Protein AF-A0A3A4NG74-F1 (afdb_monomer_lite)

pLDDT: mean 73.87, std 21.02, range [31.62, 94.94]

Structure (mmCIF, N/CA/C/O backbone):
data_AF-A0A3A4NG74-F1
#
_entry.id   AF-A0A3A4NG74-F1
#
loop_
_atom_site.group_PDB
_atom_site.id
_atom_site.type_symbol
_atom_site.label_atom_id
_atom_site.label_alt_id
_atom_site.label_comp_id
_atom_site.label_asym_id
_atom_site.label_entity_id
_atom_site.label_seq_id
_atom_site.pdbx_PDB_ins_code
_atom_site.Cartn_x
_atom_site.Cartn_y
_atom_site.Cartn_z
_atom_site.occupancy
_atom_site.B_iso_or_equiv
_atom_site.auth_seq_id
_atom_site.auth_comp_id
_atom_site.auth_asym_id
_atom_site.auth_atom_id
_atom_site.pdbx_PDB_model_num
ATOM 1 N N . MET A 1 1 ? -82.538 -3.525 -33.130 1.00 38.69 1 MET A N 1
ATOM 2 C CA . MET A 1 1 ? -82.381 -4.993 -33.305 1.00 38.69 1 MET A CA 1
ATOM 3 C C . MET A 1 1 ? -81.044 -5.376 -32.675 1.00 38.69 1 MET A C 1
ATOM 5 O O . MET A 1 1 ? -80.076 -4.757 -33.062 1.00 38.69 1 MET A O 1
ATOM 9 N N . LYS A 1 2 ? -80.857 -6.268 -31.701 1.00 40.03 2 LYS A N 1
ATOM 10 C CA . LYS A 1 2 ? -81.702 -7.142 -30.880 1.00 40.03 2 LYS A CA 1
ATOM 11 C C . LYS A 1 2 ? -81.048 -7.204 -29.474 1.00 40.03 2 LYS A C 1
ATOM 13 O O . LYS A 1 2 ? -79.832 -7.261 -29.376 1.00 40.03 2 LYS A O 1
ATOM 18 N N . ARG A 1 3 ? -81.902 -7.124 -28.451 1.00 36.75 3 ARG A N 1
ATOM 19 C CA . ARG A 1 3 ? -81.920 -7.759 -27.110 1.00 36.75 3 ARG A CA 1
ATOM 20 C C . ARG A 1 3 ? -80.662 -8.510 -26.590 1.00 36.75 3 ARG A C 1
ATOM 22 O O . ARG A 1 3 ? -80.150 -9.396 -27.259 1.00 36.75 3 ARG A O 1
ATOM 29 N N . THR A 1 4 ? -80.303 -8.206 -25.333 1.00 48.47 4 THR A N 1
ATOM 30 C CA . THR A 1 4 ? -79.582 -9.012 -24.301 1.00 48.47 4 THR A CA 1
ATOM 31 C C . THR A 1 4 ? -80.222 -10.422 -24.111 1.00 48.47 4 THR A C 1
ATOM 33 O O . THR A 1 4 ? -81.336 -10.577 -24.626 1.00 48.47 4 THR A O 1
ATOM 36 N N . PRO A 1 5 ? -79.644 -11.456 -23.415 1.00 49.06 5 PRO A N 1
ATOM 37 C CA . PRO A 1 5 ? -79.160 -11.406 -22.014 1.00 49.06 5 PRO A CA 1
ATOM 38 C C . PRO A 1 5 ? -78.056 -12.404 -21.556 1.00 49.06 5 PRO A C 1
ATOM 40 O O . PRO A 1 5 ? -77.499 -13.186 -22.318 1.00 49.06 5 PRO A O 1
ATOM 43 N N . ALA A 1 6 ? -77.758 -12.297 -20.256 1.00 47.25 6 ALA A N 1
ATOM 44 C CA . ALA A 1 6 ? -76.871 -13.094 -19.410 1.00 47.25 6 ALA A CA 1
ATOM 45 C C . ALA A 1 6 ? -77.156 -14.609 -19.382 1.00 47.25 6 ALA A C 1
ATOM 47 O O . ALA A 1 6 ? -78.300 -15.024 -19.552 1.00 47.25 6 ALA A O 1
ATOM 48 N N . PHE A 1 7 ? -76.145 -15.410 -19.010 1.00 38.16 7 PHE A N 1
ATOM 49 C CA . PHE A 1 7 ? -76.358 -16.713 -18.375 1.00 38.16 7 PHE A CA 1
ATOM 50 C C . PHE A 1 7 ? -75.291 -17.010 -17.312 1.00 38.16 7 PHE A C 1
ATOM 52 O O . PHE A 1 7 ? -74.090 -16.878 -17.538 1.00 38.16 7 PHE A O 1
ATOM 59 N N . MET A 1 8 ? -75.787 -17.361 -16.129 1.00 37.47 8 MET A N 1
ATOM 60 C CA . MET A 1 8 ? -75.061 -17.724 -14.918 1.00 37.47 8 MET A CA 1
ATOM 61 C C . MET A 1 8 ? -74.568 -19.181 -14.947 1.00 37.47 8 MET A C 1
ATOM 63 O O . MET A 1 8 ? -75.086 -20.009 -15.692 1.00 37.47 8 MET A O 1
ATOM 67 N N . SER A 1 9 ? -73.736 -19.486 -13.943 1.00 36.78 9 SER A N 1
ATOM 68 C CA . SER A 1 9 ? -73.674 -20.735 -13.158 1.00 36.78 9 SER A CA 1
ATOM 69 C C . SER A 1 9 ? -72.688 -21.826 -13.586 1.00 36.78 9 SER A C 1
ATOM 71 O O . SER A 1 9 ? -72.624 -22.236 -14.738 1.00 36.78 9 SER A O 1
ATOM 73 N N . GLY A 1 10 ? -71.942 -22.324 -12.591 1.00 38.50 10 GLY A N 1
ATOM 74 C CA . GLY A 1 10 ? -71.116 -23.519 -12.726 1.00 38.50 10 GLY A CA 1
ATOM 75 C C . GLY A 1 10 ? -70.015 -23.666 -11.675 1.00 38.50 10 GLY A C 1
ATOM 76 O O . GLY A 1 10 ? -68.848 -23.754 -12.034 1.00 38.50 10 GLY A O 1
ATOM 77 N N . LEU A 1 11 ? -70.367 -23.701 -10.383 1.00 40.78 11 LEU A N 1
ATOM 78 C CA . LEU A 1 11 ? -69.509 -24.310 -9.358 1.00 40.78 11 LEU A CA 1
ATOM 79 C C . LEU A 1 11 ? -69.245 -25.775 -9.743 1.00 40.78 11 LEU A C 1
ATOM 81 O O . LEU A 1 11 ? -70.201 -26.520 -9.947 1.00 40.78 11 LEU A O 1
ATOM 85 N N . PHE A 1 12 ? -67.990 -26.228 -9.691 1.00 32.38 12 PHE A N 1
ATOM 86 C CA . PHE A 1 12 ? -67.730 -27.616 -9.316 1.00 32.38 12 PHE A CA 1
ATOM 87 C C . PHE A 1 12 ? -66.493 -27.746 -8.427 1.00 32.38 12 PHE A C 1
ATOM 89 O O . PHE A 1 12 ? -65.348 -27.541 -8.818 1.00 32.38 12 PHE A O 1
ATOM 96 N N . PHE A 1 13 ? -66.806 -28.081 -7.184 1.00 37.38 13 PHE A N 1
ATOM 97 C CA . PHE A 1 13 ? -65.948 -28.490 -6.090 1.00 37.38 13 PHE A CA 1
ATOM 98 C C . PHE A 1 13 ? -65.091 -29.714 -6.456 1.00 37.38 13 PHE A C 1
ATOM 100 O O . PHE A 1 13 ? -65.632 -30.721 -6.914 1.00 37.38 13 PHE A O 1
ATOM 107 N N . ARG A 1 14 ? -63.805 -29.724 -6.072 1.00 42.16 14 ARG A N 1
ATOM 108 C CA . ARG A 1 14 ? -63.187 -30.959 -5.551 1.00 42.16 14 ARG A CA 1
ATOM 109 C C . ARG A 1 14 ? -62.060 -30.698 -4.545 1.00 42.16 14 ARG A C 1
ATOM 111 O O . ARG A 1 14 ? -60.885 -30.707 -4.867 1.00 42.16 14 ARG A O 1
ATOM 118 N N . ASN A 1 15 ? -62.487 -30.465 -3.305 1.00 31.62 15 ASN A N 1
ATOM 119 C CA . ASN A 1 15 ? -62.082 -31.209 -2.106 1.00 31.62 15 ASN A CA 1
ATOM 120 C C . ASN A 1 15 ? -60.628 -31.726 -2.018 1.00 31.62 15 ASN A C 1
ATOM 122 O O . ASN A 1 15 ? -60.295 -32.745 -2.620 1.00 31.62 15 ASN A O 1
ATOM 126 N N . LYS A 1 16 ? -59.854 -31.174 -1.076 1.00 37.50 16 LYS A N 1
ATOM 127 C CA . LYS A 1 16 ? -59.677 -31.802 0.250 1.00 37.50 16 LYS A CA 1
ATOM 128 C C . LYS A 1 16 ? -58.922 -30.863 1.193 1.00 37.50 16 LYS A C 1
ATOM 130 O O . LYS A 1 16 ? -57.703 -30.749 1.159 1.00 37.50 16 LYS A O 1
ATOM 135 N N . SER A 1 17 ? -59.671 -30.243 2.093 1.00 41.84 17 SER A N 1
ATOM 136 C CA . SER A 1 17 ? -59.189 -29.905 3.426 1.00 41.84 17 SER A CA 1
ATOM 137 C C . SER A 1 17 ? -58.689 -31.197 4.069 1.00 41.84 17 SER A C 1
ATOM 139 O O . SER A 1 17 ? -59.473 -32.134 4.184 1.00 41.84 17 SER A O 1
ATOM 141 N N . PHE A 1 18 ? -57.428 -31.278 4.486 1.00 35.59 18 PHE A N 1
ATOM 142 C CA . PHE A 1 18 ? -57.016 -32.282 5.465 1.00 35.59 18 PHE A CA 1
ATOM 143 C C . PHE A 1 18 ? -55.806 -31.775 6.257 1.00 35.59 18 PHE A C 1
ATOM 145 O O . PHE A 1 18 ? -54.673 -31.822 5.802 1.00 35.59 18 PHE A O 1
ATOM 152 N N . LEU A 1 19 ? -56.132 -31.254 7.441 1.00 44.69 19 LEU A N 1
ATOM 153 C CA . LEU A 1 19 ? -55.399 -31.413 8.696 1.00 44.69 19 LEU A CA 1
ATOM 154 C C . LEU A 1 19 ? -53.889 -31.106 8.689 1.00 44.69 19 LEU A C 1
ATOM 156 O O . LEU A 1 19 ? -53.083 -31.956 8.343 1.00 44.69 19 LEU A O 1
ATOM 160 N N . LEU A 1 20 ? -53.507 -29.987 9.311 1.00 41.34 20 LEU A N 1
ATOM 161 C CA . LEU A 1 20 ? -52.907 -30.072 10.649 1.00 41.34 20 LEU A CA 1
ATOM 162 C C . LEU A 1 20 ? -52.936 -28.707 11.344 1.00 41.34 20 LEU A C 1
ATOM 164 O O . LEU A 1 20 ? -52.146 -27.804 11.084 1.00 41.34 20 LEU A O 1
ATOM 168 N N . ARG A 1 21 ? -53.882 -28.581 12.271 1.00 44.25 21 ARG A N 1
ATOM 169 C CA . ARG A 1 21 ? -53.838 -27.619 13.362 1.00 44.25 21 ARG A CA 1
ATOM 170 C C . ARG A 1 21 ? -53.176 -28.361 14.519 1.00 44.25 21 ARG A C 1
ATOM 172 O O . ARG A 1 21 ? -53.843 -29.133 15.197 1.00 44.25 21 ARG A O 1
ATOM 179 N N . SER A 1 22 ? -51.877 -28.175 14.722 1.00 40.72 22 SER A N 1
ATOM 180 C CA . SER A 1 22 ? -51.202 -28.681 15.920 1.00 40.72 22 SER A CA 1
ATOM 181 C C . SER A 1 22 ? -50.034 -27.784 16.316 1.00 40.72 22 SER A C 1
ATOM 183 O O . SER A 1 22 ? -49.024 -27.734 15.626 1.00 40.72 22 SER A O 1
ATOM 185 N N . ALA A 1 23 ? -50.236 -27.115 17.455 1.00 42.28 23 ALA A N 1
ATOM 186 C CA . ALA A 1 23 ? -49.246 -26.677 18.436 1.00 42.28 23 ALA A CA 1
ATOM 187 C C . ALA A 1 23 ? -48.059 -25.826 17.944 1.00 42.28 23 ALA A C 1
ATOM 189 O O . ALA A 1 23 ? -47.075 -26.335 17.423 1.00 42.28 23 ALA A O 1
ATOM 190 N N . LEU A 1 24 ? -48.101 -24.526 18.256 1.00 43.31 24 LEU A N 1
ATOM 191 C CA . LEU A 1 24 ? -46.895 -23.701 18.329 1.00 43.31 24 LEU A CA 1
ATOM 192 C C . LEU A 1 24 ? -46.091 -24.105 19.578 1.00 43.31 24 LEU A C 1
ATOM 194 O O . LEU A 1 24 ? -46.602 -23.936 20.692 1.00 43.31 24 LEU A O 1
ATOM 198 N N . PRO A 1 25 ? -44.851 -24.604 19.439 1.00 41.84 25 PRO A N 1
ATOM 199 C CA . PRO A 1 25 ? -43.957 -24.735 20.575 1.00 41.84 25 PRO A CA 1
ATOM 200 C C . PRO A 1 25 ? -43.559 -23.333 21.052 1.00 41.84 25 PRO A C 1
ATOM 202 O O . PRO A 1 25 ? -42.979 -22.533 20.317 1.00 41.84 25 PRO A O 1
ATOM 205 N N . LYS A 1 26 ? -43.882 -23.024 22.311 1.00 49.62 26 LYS A N 1
ATOM 206 C CA . LYS A 1 26 ? -43.245 -21.924 23.035 1.00 49.62 26 LYS A CA 1
ATOM 207 C C . LYS A 1 26 ? -41.781 -22.303 23.244 1.00 49.62 26 LYS A C 1
ATOM 209 O O . LYS A 1 26 ? -41.499 -23.223 24.003 1.00 49.62 26 LYS A O 1
ATOM 214 N N . GLY A 1 27 ? -40.871 -21.590 22.589 1.00 42.66 27 GLY A N 1
ATOM 215 C CA . GLY A 1 27 ? -39.439 -21.705 22.847 1.00 42.66 27 GLY A CA 1
ATOM 216 C C . GLY A 1 27 ? -38.593 -21.678 21.583 1.00 42.66 27 GLY A C 1
ATOM 217 O O . GLY A 1 27 ? -38.543 -22.651 20.847 1.00 42.66 27 GLY A O 1
ATOM 218 N N . ASN A 1 28 ? -37.903 -20.551 21.409 1.00 51.88 28 ASN A N 1
ATOM 219 C CA . ASN A 1 28 ? -36.611 -20.374 20.751 1.00 51.88 28 ASN A CA 1
ATOM 220 C C . ASN A 1 28 ? -36.366 -21.096 19.421 1.00 51.88 28 ASN A C 1
ATOM 222 O O . ASN A 1 28 ? -36.026 -22.278 19.402 1.00 51.88 28 ASN A O 1
ATOM 226 N N . ARG A 1 29 ? -36.336 -20.289 18.351 1.00 36.69 29 ARG A N 1
ATOM 227 C CA . ARG A 1 29 ? -35.246 -20.130 17.361 1.00 36.69 29 ARG A CA 1
ATOM 228 C C . ARG A 1 29 ? -35.901 -19.671 16.062 1.00 36.69 29 ARG A C 1
ATOM 230 O O . ARG A 1 29 ? -36.687 -20.405 15.477 1.00 36.69 29 ARG A O 1
ATOM 237 N N . CYS A 1 30 ? -35.636 -18.438 15.651 1.00 45.81 30 CYS A N 1
ATOM 238 C CA . CYS A 1 30 ? -36.141 -17.915 14.388 1.00 45.81 30 CYS A CA 1
ATOM 239 C C . CYS A 1 30 ? -35.615 -18.808 13.253 1.00 45.81 30 CYS A C 1
ATOM 241 O O . CYS A 1 30 ? -34.404 -18.895 13.054 1.00 45.81 30 CYS A O 1
ATOM 243 N N . VAL A 1 31 ? -36.514 -19.502 12.554 1.00 47.25 31 VAL A N 1
ATOM 244 C CA . VAL A 1 31 ? -36.220 -20.214 11.306 1.00 47.25 31 VAL A CA 1
ATOM 245 C C . VAL A 1 31 ? -36.916 -19.443 10.194 1.00 47.25 31 VAL A C 1
ATOM 247 O O . VAL A 1 31 ? -38.099 -19.124 10.304 1.00 47.25 31 VAL A O 1
ATOM 250 N N . TRP A 1 32 ? -36.151 -19.093 9.166 1.00 49.03 32 TRP A N 1
ATOM 251 C CA . TRP A 1 32 ? -36.582 -18.248 8.058 1.00 49.03 32 TRP A CA 1
ATOM 252 C C . TRP A 1 32 ? -37.451 -19.033 7.062 1.00 49.03 32 TRP A C 1
ATOM 254 O O . TRP A 1 32 ? -37.091 -20.165 6.735 1.00 49.03 32 T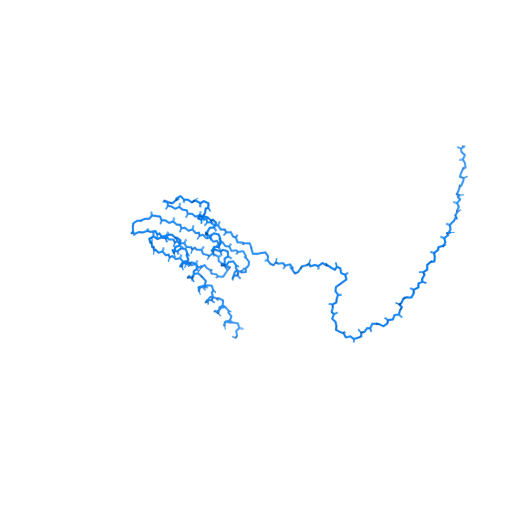RP A O 1
ATOM 264 N N . PRO A 1 33 ? -38.557 -18.457 6.556 1.00 48.03 33 PRO A N 1
ATOM 265 C CA . PRO A 1 33 ? -39.436 -19.132 5.600 1.00 48.03 33 PRO A CA 1
ATOM 266 C C . PRO A 1 33 ? -38.909 -19.170 4.152 1.00 48.03 33 PRO A C 1
ATOM 268 O O . PRO A 1 33 ? -39.395 -19.988 3.377 1.00 48.03 33 PRO A O 1
ATOM 271 N N . ASP A 1 34 ? -37.895 -18.374 3.788 1.00 48.72 34 ASP A N 1
ATOM 272 C CA . ASP A 1 34 ? -37.649 -18.069 2.364 1.00 48.72 34 ASP A CA 1
ATOM 273 C C . ASP A 1 34 ? -36.303 -18.547 1.787 1.00 48.72 34 ASP A C 1
ATOM 275 O O . ASP A 1 34 ? -35.995 -18.254 0.637 1.00 48.72 34 ASP A O 1
ATOM 279 N N . GLY A 1 35 ? -35.479 -19.290 2.535 1.00 51.81 35 GLY A N 1
ATOM 280 C CA . GLY A 1 35 ? -34.280 -19.947 1.976 1.00 51.81 35 GLY A CA 1
ATOM 281 C C . GLY A 1 35 ? -33.249 -19.032 1.281 1.00 51.81 35 GLY A C 1
ATOM 282 O O . GLY A 1 35 ? -32.412 -19.529 0.531 1.00 51.81 35 GLY A O 1
ATOM 283 N N . GLY A 1 36 ? -33.289 -17.717 1.513 1.00 51.97 36 GLY A N 1
ATOM 284 C CA . GLY A 1 36 ? -32.343 -16.748 0.963 1.00 51.97 36 GLY A CA 1
ATOM 285 C C . GLY A 1 36 ? -31.236 -16.399 1.957 1.00 51.97 36 GLY A C 1
ATOM 286 O O . GLY A 1 36 ? -31.509 -15.907 3.049 1.00 51.97 36 GLY A O 1
ATOM 287 N N . ASN A 1 37 ? -29.977 -16.605 1.567 1.00 53.81 37 ASN A N 1
ATOM 288 C CA . ASN A 1 37 ? -28.861 -15.844 2.137 1.00 53.81 37 ASN A CA 1
ATOM 289 C C . ASN A 1 37 ? -28.985 -14.401 1.591 1.00 53.81 37 ASN A C 1
ATOM 291 O O . ASN A 1 37 ? -29.353 -14.225 0.438 1.00 53.81 37 ASN A O 1
ATOM 295 N N . PHE A 1 38 ? -28.688 -13.325 2.310 1.00 45.38 38 PHE A N 1
ATOM 296 C CA . PHE A 1 38 ? -27.326 -12.977 2.684 1.00 45.38 38 PHE A CA 1
ATOM 297 C C . PHE A 1 38 ? -27.371 -11.756 3.610 1.00 45.38 38 PHE A C 1
ATOM 299 O O . PHE A 1 38 ? -28.050 -10.776 3.329 1.00 45.38 38 PHE A O 1
ATOM 306 N N . CYS A 1 39 ? -26.586 -11.818 4.681 1.00 42.97 39 CYS A N 1
ATOM 307 C CA . CYS A 1 39 ? -26.052 -10.648 5.367 1.00 42.97 39 CYS A CA 1
ATOM 308 C C . CYS A 1 39 ? -25.457 -9.701 4.308 1.00 42.97 39 CYS A C 1
ATOM 310 O O . CYS A 1 39 ? -24.519 -10.101 3.614 1.00 42.97 39 CYS A O 1
ATOM 312 N N . GLU A 1 40 ? -26.037 -8.513 4.123 1.00 48.50 40 GLU A N 1
ATOM 313 C CA . GLU A 1 40 ? -25.518 -7.498 3.202 1.00 48.50 40 GLU A CA 1
ATOM 314 C C . GLU A 1 40 ? -24.064 -7.205 3.592 1.00 48.50 40 GLU A C 1
ATOM 316 O O . GLU A 1 40 ? -23.775 -6.680 4.666 1.00 48.50 40 GLU A O 1
ATOM 321 N N . LYS A 1 41 ? -23.124 -7.659 2.757 1.00 51.31 41 LYS A N 1
ATOM 322 C CA . LYS A 1 41 ? -21.699 -7.396 2.944 1.00 51.31 41 LYS A CA 1
ATOM 323 C C . LYS A 1 41 ? -21.508 -5.889 2.815 1.00 51.31 41 LYS A C 1
ATOM 325 O O . LYS A 1 41 ? -21.811 -5.351 1.757 1.00 51.31 41 LYS A O 1
ATOM 330 N N . GLU A 1 42 ? -20.986 -5.228 3.847 1.00 57.50 42 GLU A N 1
ATOM 331 C CA . GLU A 1 42 ? -20.455 -3.869 3.701 1.00 57.50 42 GLU A CA 1
ATOM 332 C C . GLU A 1 42 ? -19.458 -3.865 2.536 1.00 57.50 42 GLU A C 1
ATOM 334 O O . GLU A 1 42 ? -18.410 -4.520 2.588 1.00 57.50 42 GLU A O 1
ATOM 339 N N . GLU A 1 43 ? -19.812 -3.178 1.452 1.00 62.62 43 GLU A N 1
ATOM 340 C CA . GLU A 1 43 ? -18.942 -3.039 0.295 1.00 62.62 43 GLU A CA 1
ATOM 341 C C . GLU A 1 43 ? -17.769 -2.132 0.670 1.00 62.62 43 GLU A C 1
ATOM 343 O O . GLU A 1 43 ? -17.911 -0.927 0.879 1.00 62.62 43 GLU A O 1
ATOM 348 N N . ILE A 1 44 ? -16.579 -2.720 0.777 1.00 67.44 44 ILE A N 1
ATOM 349 C CA . ILE A 1 44 ? -15.344 -1.961 0.953 1.00 67.44 44 ILE A CA 1
ATOM 350 C C . ILE A 1 44 ? -14.976 -1.389 -0.416 1.00 67.44 44 ILE A C 1
ATOM 352 O O . ILE A 1 44 ? -14.394 -2.083 -1.249 1.00 67.44 44 ILE A O 1
ATOM 356 N N . HIS A 1 45 ? -15.322 -0.126 -0.661 1.00 74.56 45 HIS A N 1
ATOM 357 C CA . HIS A 1 45 ? -14.935 0.563 -1.887 1.00 74.56 45 HIS A CA 1
ATOM 358 C C . HIS A 1 45 ? -13.523 1.149 -1.726 1.00 74.56 45 HIS A C 1
ATOM 360 O O . HIS A 1 45 ? -13.341 2.243 -1.188 1.00 74.56 45 HIS A O 1
ATOM 366 N N . MET A 1 46 ? -12.509 0.390 -2.152 1.00 86.12 46 MET A N 1
ATOM 367 C CA . MET A 1 46 ? -11.107 0.820 -2.151 1.00 86.12 46 MET A CA 1
ATOM 368 C C . MET A 1 46 ? -10.668 1.246 -3.556 1.00 86.12 46 MET A C 1
ATOM 370 O O . MET A 1 46 ? -10.830 0.485 -4.507 1.00 86.12 46 MET A O 1
ATOM 374 N N . GLN A 1 47 ? -10.088 2.440 -3.684 1.00 88.69 47 GLN A N 1
ATOM 375 C CA . GLN A 1 47 ? -9.516 2.955 -4.932 1.00 88.69 47 GLN A CA 1
ATOM 376 C C . GLN A 1 47 ? -7.988 2.901 -4.865 1.00 88.69 47 GLN A C 1
ATOM 378 O O . GLN A 1 47 ? -7.391 3.364 -3.894 1.00 88.69 47 GLN A O 1
ATOM 383 N N . ILE A 1 48 ? -7.352 2.312 -5.880 1.00 91.38 48 ILE A N 1
ATOM 384 C CA . ILE A 1 48 ? -5.897 2.128 -5.932 1.00 91.38 48 ILE A CA 1
ATOM 385 C C . ILE A 1 48 ? -5.337 2.955 -7.090 1.00 91.38 48 ILE A C 1
ATOM 387 O O . ILE A 1 48 ? -5.702 2.756 -8.245 1.00 91.38 48 ILE A O 1
ATOM 391 N N . HIS A 1 49 ? -4.420 3.863 -6.772 1.00 93.12 49 HIS A N 1
ATOM 392 C CA . HIS A 1 49 ? -3.696 4.699 -7.720 1.00 93.12 49 HIS A CA 1
ATOM 393 C C . HIS A 1 49 ? -2.226 4.290 -7.737 1.00 93.12 49 HIS A C 1
ATOM 395 O O . HIS A 1 49 ? -1.509 4.468 -6.753 1.00 93.12 49 HIS A O 1
ATOM 401 N N . ILE A 1 50 ? -1.759 3.757 -8.865 1.00 92.38 50 ILE A N 1
ATOM 402 C CA . ILE A 1 50 ? -0.364 3.344 -9.041 1.00 92.38 50 ILE A CA 1
ATOM 403 C C . ILE A 1 50 ? 0.334 4.376 -9.925 1.00 92.38 50 ILE A C 1
ATOM 405 O O . ILE A 1 50 ? -0.096 4.654 -11.039 1.00 92.38 50 ILE A O 1
ATOM 409 N N . THR A 1 51 ? 1.413 4.965 -9.419 1.00 91.56 51 THR A N 1
ATOM 410 C CA . THR A 1 51 ? 2.251 5.928 -10.138 1.00 91.56 51 THR A CA 1
ATOM 411 C C . THR A 1 51 ? 3.684 5.410 -10.173 1.00 91.56 51 THR A C 1
ATOM 413 O O . THR A 1 51 ? 4.327 5.259 -9.137 1.00 91.56 51 THR A O 1
ATOM 416 N N . SER A 1 52 ? 4.213 5.160 -11.367 1.00 88.31 52 SER A N 1
ATOM 417 C CA . SER A 1 52 ? 5.603 4.744 -11.572 1.00 88.31 52 SER A CA 1
ATOM 418 C C . SER A 1 52 ? 6.408 5.852 -12.241 1.00 88.31 52 SER A C 1
ATOM 420 O O . SER A 1 52 ? 6.056 6.327 -13.319 1.00 88.31 52 SER A O 1
ATOM 422 N N . ARG A 1 53 ? 7.529 6.233 -11.633 1.00 88.06 53 ARG A N 1
ATOM 423 C CA . ARG A 1 53 ? 8.501 7.182 -12.183 1.00 88.06 53 ARG A CA 1
ATOM 424 C C . ARG A 1 53 ? 9.792 6.427 -12.503 1.00 88.06 53 ARG A C 1
ATOM 426 O O . ARG A 1 53 ? 10.515 6.014 -11.600 1.00 88.06 53 ARG A O 1
ATOM 433 N N . GLY A 1 54 ? 10.061 6.196 -13.790 1.00 79.62 54 GLY A N 1
ATOM 434 C CA . GLY A 1 54 ? 11.268 5.482 -14.240 1.00 79.62 54 GLY A CA 1
ATOM 435 C C . GLY A 1 54 ? 11.218 3.950 -14.112 1.00 79.62 54 GLY A C 1
ATOM 436 O O . GLY A 1 54 ? 12.267 3.303 -14.140 1.00 79.62 54 GLY A O 1
ATOM 437 N N . HIS A 1 55 ? 10.021 3.372 -13.971 1.00 73.88 55 HIS A N 1
ATOM 438 C CA . HIS A 1 55 ? 9.773 1.928 -13.987 1.00 73.88 55 HIS A CA 1
ATOM 439 C C . HIS A 1 55 ? 8.713 1.572 -15.031 1.00 73.88 55 HIS A C 1
ATOM 441 O O . HIS A 1 55 ? 7.697 2.259 -15.121 1.00 73.88 55 HIS A O 1
ATOM 447 N N . ASP A 1 56 ? 8.916 0.460 -15.737 1.00 77.38 56 ASP A N 1
ATOM 448 C CA . ASP A 1 56 ? 7.869 -0.191 -16.521 1.00 77.38 56 ASP A CA 1
ATOM 449 C C . ASP A 1 56 ? 6.938 -0.972 -15.583 1.00 77.38 56 ASP A C 1
ATOM 451 O O . ASP A 1 56 ? 7.350 -1.923 -14.908 1.00 77.38 56 ASP A O 1
ATOM 455 N N . LEU A 1 57 ? 5.672 -0.560 -15.520 1.00 81.56 57 LEU A N 1
ATOM 456 C CA . LEU A 1 57 ? 4.626 -1.283 -14.796 1.00 81.56 57 LEU A CA 1
ATOM 457 C C . LEU A 1 57 ? 4.195 -2.512 -15.597 1.00 81.56 57 LEU A C 1
ATOM 459 O O . LEU A 1 57 ? 3.201 -2.480 -16.314 1.00 81.56 57 LEU A O 1
ATOM 463 N N . SER A 1 58 ? 4.935 -3.609 -15.453 1.00 88.00 58 SER A N 1
ATOM 464 C CA . SER A 1 58 ? 4.493 -4.916 -15.950 1.00 88.00 58 SER A CA 1
ATOM 465 C C . SER A 1 58 ? 3.208 -5.361 -15.241 1.00 88.00 58 SER A C 1
ATOM 467 O O . SER A 1 58 ? 3.063 -5.141 -14.035 1.00 88.00 58 SER A O 1
ATOM 469 N N . ASP A 1 59 ? 2.322 -6.054 -15.958 1.00 87.88 59 ASP A N 1
ATOM 470 C CA . ASP A 1 59 ? 1.062 -6.594 -15.424 1.00 87.88 59 ASP A CA 1
ATOM 471 C C . ASP A 1 59 ? 1.282 -7.431 -14.156 1.00 87.88 59 ASP A C 1
ATOM 473 O O . ASP A 1 59 ? 0.587 -7.269 -13.157 1.00 87.88 59 ASP A O 1
ATOM 477 N N . HIS A 1 60 ? 2.343 -8.245 -14.131 1.00 89.50 60 HIS A N 1
ATOM 478 C CA . HIS A 1 60 ? 2.706 -9.037 -12.955 1.00 89.50 60 HIS A CA 1
ATOM 479 C C . HIS A 1 60 ? 3.013 -8.186 -11.718 1.00 89.50 60 HIS A C 1
ATOM 481 O O . HIS A 1 60 ? 2.781 -8.623 -10.592 1.00 89.50 60 HIS A O 1
ATOM 487 N N . LEU A 1 61 ? 3.586 -6.996 -11.906 1.00 89.12 61 LEU A N 1
ATOM 488 C CA . LEU A 1 61 ? 3.901 -6.096 -10.802 1.00 89.12 61 LEU A CA 1
ATOM 489 C C . LEU A 1 61 ? 2.641 -5.389 -10.298 1.00 89.12 61 LEU A C 1
ATOM 491 O O . LEU A 1 61 ? 2.500 -5.221 -9.089 1.00 89.12 61 LEU A O 1
ATOM 495 N N . GLN A 1 62 ? 1.728 -5.021 -11.200 1.00 90.19 62 GLN A N 1
ATOM 496 C CA . GLN A 1 62 ? 0.438 -4.435 -10.833 1.00 90.19 62 GLN A CA 1
ATOM 497 C C . GLN A 1 62 ? -0.384 -5.420 -9.999 1.00 90.19 62 GLN A C 1
ATOM 499 O O . GLN A 1 62 ? -0.727 -5.098 -8.863 1.00 90.19 62 GLN A O 1
ATOM 504 N N . SER A 1 63 ? -0.565 -6.657 -10.480 1.00 92.19 63 SER A N 1
ATOM 505 C CA . SER A 1 63 ? -1.268 -7.699 -9.720 1.00 92.19 63 SER A CA 1
ATOM 506 C C . SER A 1 63 ? -0.607 -7.965 -8.366 1.00 92.19 63 SER A C 1
ATOM 508 O O . SER A 1 63 ? -1.289 -8.109 -7.356 1.00 92.19 63 SER A O 1
ATOM 510 N N . TYR A 1 64 ? 0.730 -7.955 -8.305 1.00 92.50 64 TYR A N 1
ATOM 511 C CA . TYR A 1 64 ? 1.446 -8.114 -7.038 1.00 92.50 64 TYR A CA 1
ATOM 512 C C . TYR A 1 64 ? 1.145 -6.986 -6.041 1.00 92.50 64 TYR A C 1
ATOM 514 O O . TYR A 1 64 ? 0.961 -7.243 -4.852 1.00 92.50 64 TYR A O 1
ATOM 522 N N . ILE A 1 65 ? 1.105 -5.733 -6.500 1.00 91.81 65 ILE A N 1
ATOM 523 C CA . ILE A 1 65 ? 0.772 -4.583 -5.650 1.00 91.81 65 ILE A CA 1
ATOM 524 C C . ILE A 1 65 ? -0.672 -4.696 -5.165 1.00 91.81 65 ILE A C 1
ATOM 526 O O . ILE A 1 65 ? -0.921 -4.549 -3.968 1.00 91.81 65 ILE A O 1
ATOM 530 N N . GLU A 1 66 ? -1.604 -5.006 -6.063 1.00 90.44 66 GLU A N 1
ATOM 531 C CA . GLU A 1 66 ? -3.023 -5.167 -5.746 1.00 90.44 66 GLU A CA 1
ATOM 532 C C . GLU A 1 66 ? -3.248 -6.249 -4.687 1.00 90.44 66 GLU A C 1
ATOM 534 O O . GLU A 1 66 ? -3.864 -5.971 -3.660 1.00 90.44 66 GLU A O 1
ATOM 539 N N . GLU A 1 67 ? -2.666 -7.441 -4.854 1.00 91.75 67 GLU A N 1
ATOM 540 C CA . GLU A 1 67 ? -2.767 -8.536 -3.880 1.00 91.75 67 GLU A CA 1
ATOM 541 C C . GLU A 1 67 ? -2.272 -8.131 -2.484 1.00 91.75 67 GLU A C 1
ATOM 543 O O . GLU A 1 67 ? -2.828 -8.536 -1.455 1.00 91.75 67 GLU A O 1
ATOM 548 N N . LYS A 1 68 ? -1.195 -7.340 -2.422 1.00 90.94 68 LYS A N 1
ATOM 549 C CA . LYS A 1 68 ? -0.599 -6.900 -1.156 1.00 90.94 68 LYS A CA 1
ATOM 550 C C . LYS A 1 68 ? -1.422 -5.795 -0.507 1.00 90.94 68 LYS A C 1
ATOM 552 O O . LYS A 1 68 ? -1.666 -5.862 0.697 1.00 90.94 68 LYS A O 1
ATOM 557 N N . VAL A 1 69 ? -1.895 -4.826 -1.285 1.00 88.69 69 VAL A N 1
ATOM 558 C CA . VAL A 1 69 ? -2.751 -3.730 -0.807 1.00 88.69 69 VAL A CA 1
ATOM 559 C C . VAL A 1 69 ? -4.128 -4.250 -0.387 1.00 88.69 69 VAL A C 1
ATOM 561 O O . VAL A 1 69 ? -4.665 -3.808 0.626 1.00 88.69 69 VAL A O 1
ATOM 564 N N . GLN A 1 70 ? -4.664 -5.270 -1.058 1.00 87.25 70 GLN A N 1
ATOM 565 C CA . GLN A 1 70 ? -5.942 -5.891 -0.703 1.00 87.25 70 GLN A CA 1
ATOM 566 C C . GLN A 1 70 ? -5.937 -6.494 0.714 1.00 87.25 70 GLN A C 1
ATOM 568 O O . GLN A 1 70 ? -6.982 -6.583 1.362 1.00 87.25 70 GLN A O 1
ATOM 573 N N . LYS A 1 71 ? -4.769 -6.861 1.261 1.00 86.31 71 LYS A N 1
ATOM 574 C CA . LYS A 1 71 ? -4.662 -7.277 2.671 1.00 86.31 71 LYS A CA 1
ATOM 575 C C . LYS A 1 71 ? -4.998 -6.140 3.632 1.00 86.31 71 LYS A C 1
ATOM 577 O O . LYS A 1 71 ? -5.647 -6.387 4.647 1.00 86.31 71 LYS A O 1
ATOM 582 N N . LEU A 1 72 ? -4.625 -4.907 3.287 1.00 83.94 72 LEU A N 1
ATOM 583 C CA . LEU A 1 72 ? -4.932 -3.710 4.070 1.00 83.94 72 LEU A CA 1
ATOM 584 C C . LEU A 1 72 ? -6.436 -3.411 4.068 1.00 83.94 72 LEU A C 1
ATOM 586 O O . LEU A 1 72 ? -6.959 -2.950 5.083 1.00 83.94 72 LEU A O 1
ATOM 590 N N . ALA A 1 73 ? -7.141 -3.762 2.985 1.00 81.19 73 ALA A N 1
ATOM 591 C CA . ALA A 1 73 ? -8.587 -3.576 2.862 1.00 81.19 73 ALA A CA 1
ATOM 592 C C . ALA A 1 73 ? -9.382 -4.279 3.969 1.00 81.19 73 ALA A C 1
ATOM 594 O O . ALA A 1 73 ? -10.389 -3.758 4.435 1.00 81.19 73 ALA A O 1
ATOM 595 N N . LYS A 1 74 ? -8.894 -5.421 4.472 1.00 79.88 74 LYS A N 1
ATOM 596 C CA . LYS A 1 74 ? -9.535 -6.157 5.579 1.00 79.88 74 LYS A CA 1
ATOM 597 C C . LYS A 1 74 ? -9.616 -5.353 6.873 1.00 79.88 74 LYS A C 1
ATOM 599 O O . LYS A 1 74 ? -10.443 -5.644 7.734 1.00 79.88 74 LYS A O 1
ATOM 604 N N . TYR A 1 75 ? -8.722 -4.384 7.048 1.00 76.69 75 TYR A N 1
ATOM 605 C CA . TYR A 1 75 ? -8.660 -3.570 8.253 1.00 76.69 75 TYR A CA 1
ATOM 606 C C . TYR A 1 75 ? -9.341 -2.213 8.082 1.00 76.69 75 TYR A C 1
ATOM 608 O O . TYR A 1 75 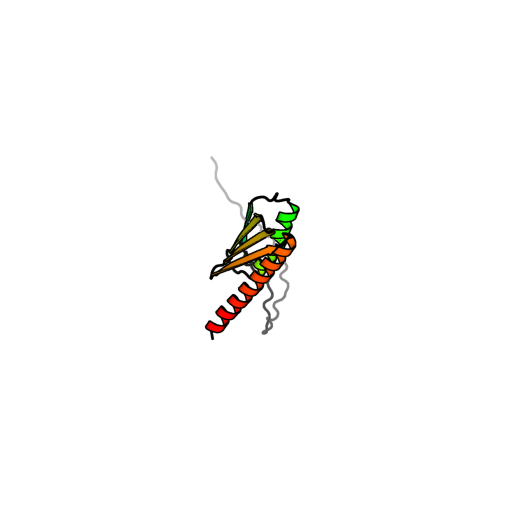? -9.502 -1.510 9.080 1.00 76.69 75 TYR A O 1
ATOM 616 N N . SER A 1 76 ? -9.746 -1.846 6.871 1.00 70.62 76 SER A N 1
ATOM 617 C CA . SER A 1 76 ? -10.436 -0.593 6.595 1.00 70.62 76 SER A CA 1
ATOM 618 C C . SER A 1 76 ? -11.948 -0.774 6.552 1.00 70.62 76 SER A C 1
ATOM 620 O O . SER A 1 76 ? -12.443 -1.744 5.990 1.00 70.62 76 SER A O 1
ATOM 622 N N . HIS A 1 77 ? -12.672 0.187 7.122 1.00 73.75 77 HIS A N 1
ATOM 623 C CA . HIS A 1 77 ? -14.126 0.283 7.020 1.00 73.75 77 HIS A CA 1
ATOM 624 C C . HIS A 1 77 ? -14.458 1.538 6.200 1.00 73.75 77 HIS A C 1
ATOM 626 O O . HIS A 1 77 ? -13.922 2.608 6.497 1.00 73.75 77 HIS A O 1
ATOM 632 N N . GLY A 1 78 ? -15.311 1.402 5.181 1.00 77.12 78 GLY A N 1
ATOM 633 C CA . GLY A 1 78 ? -15.728 2.495 4.294 1.00 77.12 78 GLY A CA 1
ATOM 634 C C . GLY A 1 78 ? -14.789 2.773 3.112 1.00 77.12 78 GLY A C 1
ATOM 635 O O . GLY A 1 78 ? -13.938 1.956 2.758 1.00 77.12 78 GLY A O 1
ATOM 636 N N . ASN A 1 79 ? -14.969 3.942 2.494 1.00 81.12 79 ASN A N 1
ATOM 637 C CA . ASN A 1 79 ? -14.247 4.369 1.295 1.00 81.12 79 ASN A CA 1
ATOM 638 C C . ASN A 1 79 ? -12.787 4.691 1.629 1.00 81.12 79 ASN A C 1
ATOM 640 O O . ASN A 1 79 ? -12.517 5.546 2.475 1.00 81.12 79 ASN A O 1
ATOM 644 N N . CYS A 1 80 ? -11.854 4.016 0.962 1.00 87.19 80 CYS A N 1
ATOM 645 C CA . CYS A 1 80 ? -10.421 4.213 1.174 1.00 87.19 80 CYS A CA 1
ATOM 646 C C . CYS A 1 80 ? -9.704 4.412 -0.155 1.00 87.19 80 CYS A C 1
ATOM 648 O O . CYS A 1 80 ? -10.016 3.749 -1.142 1.00 87.19 80 CYS A O 1
ATOM 650 N N . GLU A 1 81 ? -8.705 5.283 -0.157 1.00 90.69 81 GLU A N 1
ATOM 65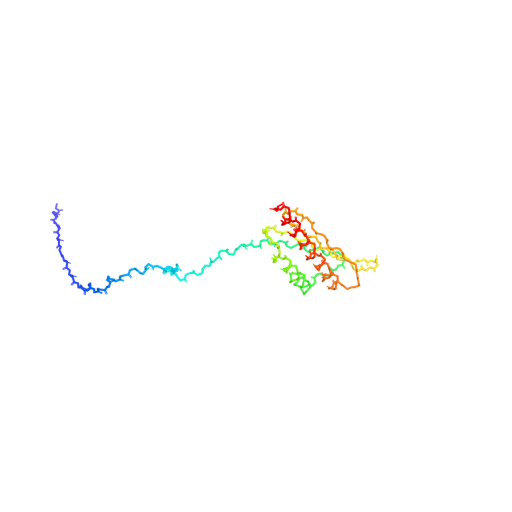1 C CA . GLU A 1 81 ? -7.886 5.565 -1.333 1.00 90.69 81 GLU A CA 1
ATOM 652 C C . GLU A 1 81 ? -6.427 5.235 -1.016 1.00 90.69 81 GLU A C 1
ATOM 654 O O . GLU A 1 81 ? -5.924 5.529 0.072 1.00 90.69 81 GLU A O 1
ATOM 659 N N . VAL A 1 82 ? -5.740 4.574 -1.941 1.00 92.56 82 VAL A N 1
ATOM 660 C CA . VAL A 1 82 ? -4.351 4.150 -1.768 1.00 92.56 82 VAL A CA 1
ATOM 661 C C . VAL A 1 82 ? -3.531 4.637 -2.942 1.00 92.56 82 VAL A C 1
ATOM 663 O O . VAL A 1 82 ? -3.813 4.295 -4.084 1.00 92.56 82 VAL A O 1
ATOM 666 N N . HIS A 1 83 ? -2.477 5.388 -2.652 1.00 94.19 83 HIS A N 1
ATOM 667 C CA . HIS A 1 83 ? -1.517 5.847 -3.642 1.00 94.19 83 HIS A CA 1
ATOM 668 C C . HIS A 1 83 ? -0.215 5.090 -3.462 1.00 94.19 83 HIS A C 1
ATOM 670 O O . HIS A 1 83 ? 0.421 5.164 -2.411 1.00 94.19 83 HIS A O 1
ATOM 676 N N . VAL A 1 84 ? 0.187 4.377 -4.502 1.00 93.50 84 VAL A N 1
ATOM 677 C CA . VAL A 1 84 ? 1.461 3.675 -4.574 1.00 93.50 84 VAL A CA 1
ATOM 678 C C . VAL A 1 84 ? 2.336 4.430 -5.557 1.00 93.50 84 VAL A C 1
ATOM 680 O O . VAL A 1 84 ? 2.071 4.434 -6.757 1.00 93.50 84 VAL A O 1
ATOM 683 N N . VAL A 1 85 ? 3.379 5.075 -5.050 1.00 92.94 85 VAL A N 1
ATOM 684 C CA . VAL A 1 85 ? 4.377 5.777 -5.852 1.00 92.94 85 VAL A CA 1
ATOM 685 C C . VAL A 1 85 ? 5.673 4.984 -5.811 1.00 92.94 85 VAL A C 1
ATOM 687 O O . VAL A 1 85 ? 6.212 4.691 -4.746 1.00 92.94 85 VAL A O 1
ATOM 690 N N . MET A 1 86 ? 6.180 4.629 -6.984 1.00 91.25 86 MET A N 1
ATOM 691 C CA . MET A 1 86 ? 7.465 3.956 -7.133 1.00 91.25 86 MET A CA 1
ATOM 692 C C . MET A 1 86 ? 8.389 4.824 -7.965 1.00 91.25 86 MET A C 1
ATOM 694 O O . MET A 1 86 ? 8.004 5.291 -9.037 1.00 91.25 86 MET A O 1
ATOM 698 N N . GLU A 1 87 ? 9.612 5.013 -7.492 1.00 89.69 87 GLU A N 1
ATOM 699 C CA . GLU A 1 87 ? 10.615 5.826 -8.164 1.00 89.69 87 GLU A CA 1
ATOM 700 C C . GLU A 1 87 ? 11.944 5.077 -8.253 1.00 89.69 87 GLU A C 1
ATOM 702 O O . GLU A 1 87 ? 12.445 4.530 -7.264 1.00 89.69 87 GLU A O 1
ATOM 707 N N . ARG A 1 88 ? 12.524 5.061 -9.457 1.00 87.00 88 ARG A N 1
ATOM 708 C CA . ARG A 1 88 ? 13.864 4.526 -9.700 1.00 87.00 88 ARG A CA 1
ATOM 709 C C . ARG A 1 88 ? 14.879 5.664 -9.654 1.00 87.00 88 ARG A C 1
ATOM 711 O O . ARG A 1 88 ? 14.930 6.468 -10.580 1.00 87.00 88 ARG A O 1
ATOM 718 N N . GLY A 1 89 ? 15.706 5.709 -8.612 1.00 79.19 89 GLY A N 1
ATOM 719 C CA . GLY A 1 89 ? 16.750 6.722 -8.454 1.00 79.19 89 GLY A CA 1
ATOM 720 C C . GLY A 1 89 ? 18.106 6.142 -8.051 1.00 79.19 89 GLY A C 1
ATOM 721 O O . GLY A 1 89 ? 18.289 4.931 -7.946 1.00 79.19 89 GLY A O 1
ATOM 722 N N . SER A 1 90 ? 19.067 7.032 -7.806 1.00 79.38 90 SER A N 1
ATOM 723 C CA . SER A 1 90 ? 20.314 6.735 -7.091 1.00 79.38 90 SER A CA 1
ATOM 724 C C . SER A 1 90 ? 20.208 7.425 -5.727 1.00 79.38 90 SER A C 1
ATOM 726 O O . SER A 1 90 ? 19.960 8.633 -5.715 1.00 79.38 90 SER A O 1
ATOM 728 N N . PRO A 1 91 ? 20.271 6.712 -4.583 1.00 73.38 91 PRO A N 1
ATOM 729 C CA . PRO A 1 91 ? 21.050 5.492 -4.329 1.00 73.38 91 PRO A CA 1
ATOM 730 C C . PRO A 1 91 ? 20.282 4.155 -4.410 1.00 73.38 91 PRO A C 1
ATOM 732 O O . PRO A 1 91 ? 20.823 3.136 -3.998 1.00 73.38 91 PRO A O 1
ATOM 735 N N . GLY A 1 92 ? 19.035 4.125 -4.895 1.00 84.44 92 GLY A N 1
ATOM 736 C CA . GLY A 1 92 ? 18.261 2.882 -4.983 1.00 84.44 92 GLY A CA 1
ATOM 737 C C . GLY A 1 92 ? 16.813 3.077 -5.432 1.00 84.44 92 GLY A C 1
ATOM 738 O O . GLY A 1 92 ? 16.414 4.151 -5.886 1.00 84.44 92 GLY A O 1
ATOM 739 N N . GLN A 1 93 ? 16.007 2.025 -5.288 1.00 89.12 93 GLN A N 1
ATOM 740 C CA . GLN A 1 93 ? 14.575 2.065 -5.582 1.00 89.12 93 GLN A CA 1
ATOM 741 C C . GLN A 1 93 ? 13.808 2.555 -4.357 1.00 89.12 93 GLN A C 1
ATOM 743 O O . GLN A 1 93 ? 14.003 2.071 -3.238 1.00 89.12 93 GLN A O 1
ATOM 748 N N . ILE A 1 94 ? 12.921 3.519 -4.580 1.00 91.88 94 ILE A N 1
ATOM 749 C CA . ILE A 1 94 ? 12.088 4.113 -3.540 1.00 91.88 94 ILE A CA 1
ATOM 750 C C . ILE A 1 94 ? 10.650 3.681 -3.794 1.00 91.88 94 ILE A C 1
ATOM 752 O O . ILE A 1 94 ? 10.121 3.854 -4.891 1.00 91.88 94 ILE A O 1
ATOM 756 N N . VAL A 1 95 ? 10.022 3.122 -2.764 1.00 93.62 95 VAL A N 1
ATOM 757 C CA . VAL A 1 95 ? 8.599 2.784 -2.768 1.00 93.62 95 VAL A CA 1
ATOM 758 C C . VAL A 1 95 ? 7.929 3.575 -1.661 1.00 93.62 95 VAL A C 1
ATOM 760 O O . VAL A 1 95 ? 8.316 3.491 -0.494 1.00 93.62 95 VAL A O 1
ATOM 763 N N . GLU A 1 96 ? 6.919 4.343 -2.030 1.00 93.19 96 GLU A N 1
ATOM 764 C CA . GLU A 1 96 ? 6.098 5.117 -1.118 1.00 93.19 96 GLU A CA 1
ATOM 765 C C . GLU A 1 96 ? 4.641 4.704 -1.285 1.00 93.19 96 GLU A C 1
ATOM 767 O O . GLU A 1 96 ? 4.074 4.773 -2.372 1.00 93.19 96 GLU A O 1
ATOM 772 N N . ILE A 1 97 ? 4.032 4.253 -0.194 1.00 94.75 97 ILE A N 1
ATOM 773 C CA . ILE A 1 97 ? 2.618 3.907 -0.150 1.00 94.75 97 ILE A CA 1
ATOM 774 C C . ILE A 1 97 ? 1.940 4.872 0.810 1.00 94.75 97 ILE A C 1
ATOM 776 O O . ILE A 1 97 ? 2.274 4.919 1.997 1.00 94.75 97 ILE A O 1
ATOM 780 N N . THR A 1 98 ? 0.976 5.624 0.298 1.00 93.81 98 THR A N 1
ATOM 781 C CA . THR A 1 98 ? 0.103 6.477 1.095 1.00 93.81 98 THR A CA 1
ATOM 782 C C . THR A 1 98 ? -1.294 5.886 1.117 1.00 93.81 98 THR A C 1
ATOM 784 O O . THR A 1 98 ? -1.907 5.665 0.079 1.00 93.81 98 THR A O 1
ATOM 787 N N . PHE A 1 99 ? -1.797 5.638 2.317 1.00 91.69 99 PHE A N 1
ATOM 788 C CA . PHE A 1 99 ? -3.142 5.157 2.569 1.00 91.69 99 PHE A CA 1
ATOM 789 C C . PHE A 1 99 ? -3.980 6.292 3.161 1.00 91.69 99 PHE A C 1
ATOM 791 O O . PHE A 1 99 ? -3.674 6.806 4.243 1.00 91.69 99 PHE A O 1
ATOM 798 N N . TYR A 1 100 ? -5.050 6.660 2.469 1.00 89.75 100 TYR A N 1
ATOM 799 C CA . TYR A 1 100 ? -6.031 7.643 2.902 1.00 89.75 100 TYR A CA 1
ATOM 800 C C . TYR A 1 100 ? -7.223 6.911 3.519 1.00 89.75 100 TYR A C 1
ATOM 802 O O . TYR A 1 100 ? -8.044 6.313 2.823 1.00 89.75 100 TYR A O 1
ATOM 810 N N . GLY A 1 101 ? -7.285 6.933 4.851 1.00 83.75 101 GLY A N 1
ATOM 811 C CA . GLY A 1 101 ? -8.412 6.411 5.619 1.00 83.75 101 GLY A CA 1
ATOM 812 C C . GLY A 1 101 ? -9.275 7.527 6.204 1.00 83.75 101 GLY A C 1
ATOM 813 O O . GLY A 1 101 ? -8.824 8.661 6.352 1.00 83.75 101 GLY A O 1
ATOM 814 N N . LEU A 1 102 ? -10.491 7.172 6.630 1.00 79.44 102 LEU A N 1
ATOM 815 C CA . LEU A 1 102 ? -11.500 8.107 7.147 1.00 79.44 102 LEU A CA 1
ATOM 816 C C . LEU A 1 102 ? -11.008 9.000 8.301 1.00 79.44 102 LEU A C 1
ATOM 818 O O . LEU A 1 102 ? -11.417 10.149 8.423 1.00 79.44 102 LEU A O 1
ATOM 822 N N . HIS A 1 103 ? -10.166 8.467 9.190 1.00 78.81 103 HIS A N 1
ATOM 823 C CA . HIS A 1 103 ? -9.740 9.178 10.401 1.00 78.81 103 HIS A CA 1
ATOM 824 C C . HIS A 1 103 ? -8.333 9.763 10.304 1.00 78.81 103 HIS A C 1
ATOM 826 O O . HIS A 1 103 ? -8.021 10.722 11.010 1.00 78.81 103 HIS A O 1
ATOM 832 N N . LYS A 1 104 ? -7.460 9.162 9.490 1.00 85.31 104 LYS A N 1
ATOM 833 C CA . LYS A 1 104 ? -6.055 9.552 9.397 1.00 85.31 104 LYS A CA 1
ATOM 834 C C . LYS A 1 104 ? -5.395 8.971 8.149 1.00 85.31 104 LYS A C 1
ATOM 836 O O . LYS A 1 104 ? -5.662 7.834 7.762 1.00 85.31 104 LYS A O 1
ATOM 841 N N . THR A 1 105 ? -4.465 9.737 7.587 1.00 90.31 105 THR A N 1
ATOM 842 C CA . THR A 1 105 ? -3.557 9.289 6.532 1.00 90.31 105 THR A CA 1
ATOM 843 C C . THR A 1 105 ? -2.362 8.538 7.119 1.00 90.31 105 THR A C 1
ATOM 845 O O . THR A 1 105 ? -1.818 8.884 8.175 1.00 90.31 105 THR A O 1
ATOM 848 N N . MET A 1 106 ? -1.969 7.465 6.448 1.00 91.50 106 MET A N 1
ATOM 849 C CA . MET A 1 106 ? -0.847 6.614 6.829 1.00 91.50 106 MET A CA 1
ATOM 850 C C . MET A 1 106 ? 0.133 6.535 5.676 1.00 91.50 106 MET A C 1
ATOM 852 O O . MET A 1 106 ? -0.267 6.426 4.522 1.00 91.50 106 MET A O 1
ATOM 856 N N . HIS A 1 107 ? 1.418 6.585 6.003 1.00 93.56 107 HIS A N 1
ATOM 857 C CA . HIS A 1 107 ? 2.483 6.628 5.012 1.00 93.56 107 HIS A CA 1
ATOM 858 C C . HIS A 1 107 ? 3.510 5.545 5.334 1.00 93.56 107 HIS A C 1
ATOM 860 O O . HIS A 1 107 ? 3.951 5.399 6.481 1.00 93.56 107 HIS A O 1
ATOM 866 N N . GLY A 1 108 ? 3.891 4.786 4.314 1.00 94.25 108 GLY A N 1
ATOM 867 C CA . GLY A 1 108 ? 4.938 3.780 4.356 1.00 94.25 108 GLY A CA 1
ATOM 868 C C . GLY A 1 108 ? 5.944 4.061 3.253 1.00 94.25 108 GLY A C 1
ATOM 869 O O . GLY A 1 108 ? 5.682 3.758 2.094 1.00 94.25 108 GLY A O 1
ATOM 870 N N . ARG A 1 109 ? 7.091 4.640 3.616 1.00 93.81 109 ARG A N 1
ATOM 871 C CA . ARG A 1 109 ? 8.218 4.851 2.703 1.00 93.81 109 ARG A CA 1
ATOM 872 C C . ARG A 1 109 ? 9.312 3.831 2.982 1.00 93.81 109 ARG A C 1
ATOM 874 O O . ARG A 1 109 ? 9.700 3.634 4.138 1.00 93.81 109 ARG A O 1
ATOM 881 N N . GLU A 1 110 ? 9.819 3.231 1.917 1.00 94.81 110 GLU A N 1
ATOM 882 C CA . GLU A 1 110 ? 10.938 2.299 1.937 1.00 94.81 110 GLU A CA 1
ATOM 883 C C . GLU A 1 110 ? 11.933 2.617 0.829 1.00 94.81 110 GLU A C 1
ATOM 885 O O . GLU A 1 110 ? 11.560 3.022 -0.273 1.00 94.81 110 GLU A O 1
ATOM 890 N N . LEU A 1 111 ? 13.207 2.398 1.138 1.00 92.25 111 LEU A N 1
ATOM 891 C CA . LEU A 1 111 ? 14.310 2.458 0.190 1.00 92.25 111 LEU A CA 1
ATOM 892 C C . LEU A 1 111 ? 15.012 1.103 0.191 1.00 92.25 111 LEU A C 1
ATOM 894 O O . LEU A 1 111 ? 15.260 0.529 1.255 1.00 92.25 111 LEU A O 1
ATOM 898 N N . GLY A 1 112 ? 15.332 0.594 -0.991 1.00 89.88 112 GLY A N 1
ATOM 899 C CA . GLY A 1 112 ? 16.088 -0.643 -1.122 1.00 89.88 112 GLY A CA 1
ATOM 900 C C . GLY A 1 112 ? 16.433 -0.971 -2.564 1.00 89.88 112 GLY A C 1
ATOM 901 O O . GLY A 1 112 ? 16.094 -0.237 -3.489 1.00 89.88 112 GLY A O 1
ATOM 902 N N . ASP A 1 113 ? 17.102 -2.101 -2.745 1.00 87.00 113 ASP A N 1
ATOM 903 C CA . ASP A 1 113 ? 17.598 -2.519 -4.060 1.00 87.00 113 ASP A CA 1
ATOM 904 C C . ASP A 1 113 ? 16.522 -3.229 -4.898 1.00 87.00 113 ASP A C 1
ATOM 906 O O . ASP A 1 113 ? 16.610 -3.269 -6.123 1.00 87.00 113 ASP A O 1
ATOM 910 N N . ASN A 1 114 ? 15.496 -3.779 -4.233 1.00 88.38 114 ASN A N 1
ATOM 911 C CA . ASN A 1 114 ? 14.454 -4.612 -4.835 1.00 88.38 114 ASN A CA 1
ATOM 912 C C . ASN A 1 114 ? 13.040 -4.102 -4.503 1.00 88.38 114 ASN A C 1
ATOM 914 O O . ASN A 1 114 ? 12.599 -4.215 -3.355 1.00 88.38 114 ASN A O 1
ATOM 918 N N . VAL A 1 115 ? 12.279 -3.673 -5.521 1.00 87.50 115 VAL A N 1
ATOM 919 C CA . VAL A 1 115 ? 10.900 -3.153 -5.385 1.00 87.50 115 VAL A CA 1
ATOM 920 C C . VAL A 1 115 ? 9.999 -4.100 -4.587 1.00 87.50 115 VAL A C 1
ATOM 922 O O . VAL A 1 115 ? 9.329 -3.666 -3.655 1.00 87.50 115 VAL A O 1
ATOM 925 N N . ARG A 1 116 ? 9.993 -5.403 -4.907 1.00 90.50 116 ARG A N 1
ATOM 926 C CA . ARG A 1 116 ? 9.104 -6.389 -4.256 1.00 90.50 116 ARG A CA 1
ATOM 927 C C . ARG A 1 116 ? 9.302 -6.441 -2.740 1.00 90.50 116 ARG A C 1
ATOM 929 O O . ARG A 1 116 ? 8.327 -6.418 -1.994 1.00 90.50 116 ARG A O 1
ATOM 936 N N . GLY A 1 117 ? 10.560 -6.454 -2.294 1.00 92.56 117 GLY A N 1
ATOM 937 C CA . GLY A 1 117 ? 10.894 -6.453 -0.871 1.00 92.56 117 GLY A CA 1
ATOM 938 C C . GLY A 1 117 ? 10.560 -5.124 -0.193 1.00 92.56 117 GLY A C 1
ATOM 939 O O . GLY A 1 117 ? 10.137 -5.115 0.962 1.00 92.56 117 GLY A O 1
ATOM 940 N N . CYS A 1 118 ? 10.702 -4.005 -0.907 1.00 92.50 118 CYS A N 1
ATOM 941 C CA . CYS A 1 118 ? 10.274 -2.696 -0.419 1.00 92.50 118 CYS A CA 1
ATOM 942 C C . CYS A 1 118 ? 8.748 -2.625 -0.246 1.00 92.50 118 CYS A C 1
ATOM 944 O O . CYS A 1 118 ? 8.293 -2.136 0.783 1.00 92.50 118 CYS A O 1
ATOM 946 N N . ILE A 1 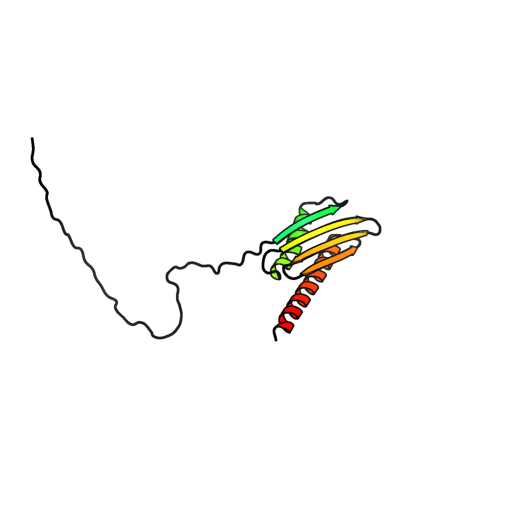119 ? 7.962 -3.173 -1.183 1.00 92.75 119 ILE A N 1
ATOM 947 C CA . ILE A 1 119 ? 6.494 -3.247 -1.073 1.00 92.75 119 ILE A CA 1
ATOM 948 C C . ILE A 1 119 ? 6.091 -4.020 0.186 1.00 92.75 119 ILE A C 1
ATOM 950 O O . ILE A 1 119 ? 5.295 -3.525 0.980 1.00 92.75 119 ILE A O 1
ATOM 954 N N . ASP A 1 120 ? 6.667 -5.202 0.413 1.00 93.19 120 ASP A N 1
ATOM 955 C CA . ASP A 1 120 ? 6.317 -6.031 1.574 1.00 93.19 120 ASP A CA 1
ATOM 956 C C . ASP A 1 120 ? 6.603 -5.329 2.907 1.00 93.19 120 ASP A C 1
ATOM 958 O O . ASP A 1 120 ? 5.789 -5.369 3.837 1.00 93.19 120 ASP A O 1
ATOM 962 N N . LYS A 1 121 ? 7.747 -4.642 2.994 1.00 94.94 121 LYS A N 1
ATOM 963 C CA . LYS A 1 121 ? 8.114 -3.851 4.174 1.00 94.94 121 LYS A CA 1
ATOM 964 C C . LYS A 1 121 ? 7.186 -2.649 4.363 1.00 94.94 121 LYS A C 1
ATOM 966 O O . LYS A 1 121 ? 6.712 -2.425 5.478 1.00 94.94 121 LYS A O 1
ATOM 971 N N . ALA A 1 122 ? 6.865 -1.930 3.287 1.00 94.31 122 ALA A N 1
ATOM 972 C CA . ALA A 1 122 ? 5.957 -0.787 3.325 1.00 94.31 122 ALA A CA 1
ATOM 973 C C . ALA A 1 122 ? 4.550 -1.201 3.788 1.00 94.31 122 ALA A C 1
ATOM 975 O O . ALA A 1 122 ? 3.980 -0.557 4.670 1.00 94.31 122 ALA A O 1
ATOM 976 N N . VAL A 1 123 ? 4.023 -2.317 3.272 1.00 93.38 123 VAL A N 1
ATOM 977 C CA . VAL A 1 123 ? 2.731 -2.879 3.695 1.00 93.38 123 VAL A CA 1
ATOM 978 C C . VAL A 1 123 ? 2.766 -3.287 5.166 1.00 93.38 123 VAL A C 1
ATOM 980 O O . VAL A 1 123 ? 1.883 -2.888 5.917 1.00 93.38 123 VAL A O 1
ATOM 983 N N . SER A 1 124 ? 3.818 -3.974 5.618 1.00 93.38 124 SER A N 1
ATOM 984 C CA . SER A 1 124 ? 3.964 -4.361 7.032 1.00 93.38 124 SER A CA 1
ATOM 985 C C . SER A 1 124 ? 4.000 -3.141 7.971 1.00 93.38 124 SER A C 1
ATOM 987 O O . SER A 1 124 ? 3.415 -3.152 9.058 1.00 93.38 124 SER A O 1
ATOM 989 N N . LYS A 1 125 ? 4.656 -2.046 7.553 1.00 93.94 125 LYS A N 1
ATOM 990 C CA . LYS A 1 125 ? 4.637 -0.770 8.289 1.00 93.94 125 LYS A CA 1
ATOM 991 C C . LYS A 1 125 ? 3.227 -0.181 8.354 1.00 93.94 125 LYS A C 1
ATOM 993 O O . LYS A 1 125 ? 2.827 0.286 9.422 1.00 93.94 125 LYS A O 1
ATOM 998 N N . LEU A 1 126 ? 2.479 -0.207 7.251 1.00 92.62 126 LEU A N 1
ATOM 999 C CA . LEU A 1 126 ? 1.096 0.272 7.210 1.00 92.62 126 LEU A CA 1
ATOM 1000 C C . LEU A 1 126 ? 0.171 -0.578 8.087 1.00 92.62 126 LEU A C 1
ATOM 1002 O O . LEU A 1 126 ? -0.599 -0.013 8.858 1.00 92.62 126 LEU A O 1
ATOM 1006 N N . GLU A 1 127 ? 0.298 -1.905 8.072 1.00 91.56 127 GLU A N 1
ATOM 1007 C CA . GLU A 1 127 ? -0.460 -2.802 8.959 1.00 91.56 127 GLU A CA 1
ATOM 1008 C C . GLU A 1 127 ? -0.244 -2.446 10.436 1.00 91.56 127 GLU A C 1
ATOM 1010 O O . GLU A 1 127 ? -1.200 -2.276 11.198 1.00 91.56 127 GLU A O 1
ATOM 1015 N N . ALA A 1 128 ? 1.015 -2.254 10.842 1.00 92.56 128 ALA A N 1
ATOM 1016 C CA . ALA A 1 128 ? 1.345 -1.853 12.205 1.00 92.56 128 ALA A CA 1
ATOM 1017 C C . ALA A 1 128 ? 0.772 -0.470 12.565 1.00 92.56 128 ALA A C 1
ATOM 1019 O O . ALA A 1 128 ? 0.335 -0.259 13.700 1.00 92.56 128 ALA A O 1
ATOM 1020 N N . GLN A 1 129 ? 0.758 0.477 11.620 1.00 92.12 129 GLN A N 1
ATOM 1021 C CA . GLN A 1 129 ? 0.142 1.790 11.821 1.00 92.12 129 GLN A CA 1
ATOM 1022 C C . GLN A 1 129 ? -1.378 1.681 11.984 1.00 92.12 129 GLN A C 1
ATOM 1024 O O . GLN A 1 129 ? -1.910 2.257 12.934 1.00 92.12 129 GLN A O 1
ATOM 1029 N N . ILE A 1 130 ? -2.060 0.906 11.134 1.00 88.94 130 ILE A N 1
ATOM 1030 C CA . ILE A 1 130 ? -3.512 0.683 11.210 1.00 88.94 130 ILE A CA 1
ATOM 1031 C C . ILE A 1 130 ? -3.878 0.068 12.561 1.00 88.94 130 ILE A C 1
ATOM 1033 O O . ILE A 1 130 ? -4.791 0.551 13.234 1.00 88.94 130 ILE A O 1
ATOM 1037 N N . ARG A 1 131 ? -3.133 -0.954 13.004 1.00 88.56 131 ARG A N 1
ATOM 1038 C CA . ARG A 1 131 ? -3.380 -1.616 14.292 1.00 88.56 131 ARG A CA 1
ATOM 1039 C C . ARG A 1 131 ? -3.268 -0.639 15.460 1.00 88.56 131 ARG A C 1
ATOM 1041 O O . ARG A 1 131 ? -4.203 -0.517 16.247 1.00 88.56 131 ARG A O 1
ATOM 1048 N N . LYS A 1 132 ? -2.175 0.130 15.513 1.00 89.44 132 LYS A N 1
ATOM 1049 C CA . LYS A 1 132 ? -1.957 1.155 16.547 1.00 89.44 132 LYS A CA 1
ATOM 1050 C C . LYS A 1 132 ? -3.033 2.239 16.530 1.00 89.44 132 LYS A C 1
ATOM 1052 O O . LYS A 1 132 ? -3.362 2.794 17.574 1.00 89.44 132 LYS A O 1
ATOM 1057 N N . GLN A 1 133 ? -3.562 2.591 15.359 1.00 87.56 133 GLN A N 1
ATOM 1058 C CA . GLN A 1 133 ? -4.658 3.554 15.269 1.00 87.56 133 GLN A CA 1
ATOM 1059 C C . GLN A 1 133 ? -5.969 2.981 15.807 1.00 87.56 133 GLN A C 1
ATOM 1061 O O . GLN A 1 133 ? -6.644 3.665 16.574 1.00 87.56 133 GLN A O 1
ATOM 1066 N N . LYS A 1 134 ? -6.300 1.731 15.467 1.00 84.38 134 LYS A N 1
ATOM 1067 C CA . LYS A 1 134 ? -7.485 1.042 15.998 1.00 84.38 134 LYS A CA 1
ATOM 1068 C C . LYS A 1 134 ? -7.436 0.901 17.522 1.00 84.38 134 LYS A C 1
ATOM 1070 O O . LYS A 1 134 ? -8.429 1.200 18.184 1.00 84.38 134 LYS A O 1
ATOM 1075 N N . GLU A 1 135 ? -6.283 0.526 18.075 1.00 86.81 135 GLU A N 1
ATOM 1076 C CA . GLU A 1 135 ? -6.057 0.447 19.528 1.00 86.81 135 GLU A CA 1
ATOM 1077 C C . GLU A 1 135 ? -6.332 1.810 20.198 1.00 86.81 135 GLU A C 1
ATOM 1079 O O . GLU A 1 135 ? -7.196 1.911 21.068 1.00 86.81 135 GLU A O 1
ATOM 1084 N N . LYS A 1 136 ? -5.726 2.895 19.693 1.00 85.06 136 LYS A N 1
ATOM 1085 C CA . LYS A 1 136 ? -5.921 4.259 20.228 1.00 85.06 136 LYS A CA 1
ATOM 1086 C C . LYS A 1 136 ? -7.360 4.774 20.151 1.00 85.06 136 LYS A C 1
ATOM 1088 O O . LYS A 1 136 ? -7.760 5.574 20.991 1.00 85.06 136 LYS A O 1
ATOM 1093 N N . LEU A 1 137 ? -8.120 4.396 19.123 1.00 82.44 137 LEU A N 1
ATOM 1094 C CA . LEU A 1 137 ? -9.533 4.778 18.999 1.00 82.44 137 LEU A CA 1
ATOM 1095 C C . LEU A 1 137 ? -10.415 4.031 20.003 1.00 82.44 137 LEU A C 1
ATOM 1097 O O . LEU A 1 137 ? -11.427 4.574 20.440 1.00 82.44 137 LEU A O 1
ATOM 1101 N N . THR A 1 138 ? -10.024 2.810 20.362 1.00 81.81 138 THR A N 1
ATOM 1102 C CA . THR A 1 138 ? -10.754 1.969 21.314 1.00 81.81 138 THR A CA 1
ATOM 1103 C C . THR A 1 138 ? -10.497 2.425 22.749 1.00 81.81 138 THR A C 1
ATOM 1105 O O . THR A 1 138 ? -11.449 2.600 23.500 1.00 81.81 138 THR A O 1
ATOM 1108 N N . GLU A 1 139 ? -9.241 2.718 23.106 1.00 81.06 139 GLU A N 1
ATOM 1109 C CA . GLU A 1 139 ? -8.859 3.185 24.453 1.00 81.06 139 GLU A CA 1
ATOM 1110 C C . GLU A 1 139 ? -9.554 4.489 24.867 1.00 81.06 139 GLU A C 1
ATOM 1112 O O . GLU A 1 139 ? -9.858 4.681 26.036 1.00 81.06 139 GLU A O 1
ATOM 1117 N N . ARG A 1 140 ? -9.845 5.386 23.917 1.00 69.31 140 ARG A N 1
ATOM 1118 C CA . ARG A 1 140 ? -10.513 6.669 24.206 1.00 69.31 140 ARG A CA 1
ATOM 1119 C C . ARG A 1 140 ? -12.015 6.554 24.468 1.00 69.31 140 ARG A C 1
ATOM 1121 O O . ARG A 1 140 ?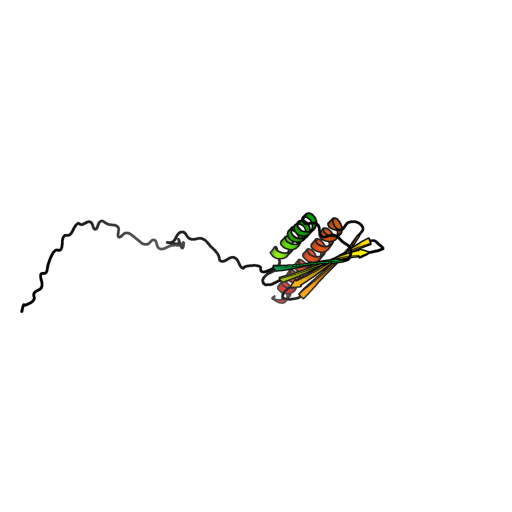 -12.623 7.555 24.828 1.00 69.31 140 ARG A O 1
ATOM 1128 N N . ARG A 1 141 ? -12.630 5.398 24.202 1.00 59.25 141 ARG A N 1
ATOM 1129 C CA . ARG A 1 141 ? -14.071 5.174 24.417 1.00 59.25 141 ARG A CA 1
ATOM 1130 C C . ARG A 1 141 ? -14.389 4.549 25.780 1.00 59.25 141 ARG A C 1
ATOM 1132 O O . ARG A 1 141 ? -15.550 4.212 26.001 1.00 59.25 141 ARG A O 1
ATOM 1139 N N . VAL A 1 142 ? 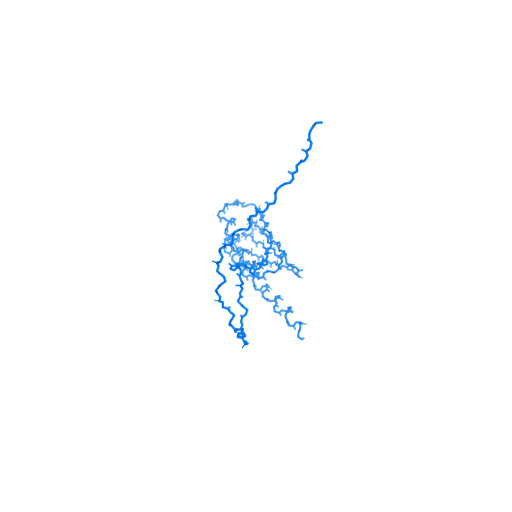-13.390 4.376 26.646 1.00 51.47 142 VAL A N 1
ATOM 1140 C CA . VAL A 1 142 ? -13.541 3.829 28.003 1.00 51.47 142 VAL A CA 1
ATOM 1141 C C . VAL A 1 142 ? -13.545 4.954 29.027 1.00 51.47 142 VAL A C 1
ATOM 1143 O O . VAL A 1 142 ? -12.743 5.898 28.854 1.00 51.47 142 VAL A O 1
#

Sequence (142 aa):
MKRTPAFMSGLFFRNKSFLLRSALPKGNRCVWPDGGNFCEKEEIHMQIHITSRGHDLSDHLQSYIEEKVQKLAKYSHGNCEVHVVMERGSPGQIVEITFYGLHKTMHGRELGDNVRGCIDKAVSKLEAQIRKQKEKLTERRV

Secondary structure (DSSP, 8-state):
--------------------------S-----SS-----------EEEEEEEESS---HHHHHHHHHHHHHHHTT--S-EEEEEEEEE-SS-EEEEEEEE-SS-EEEEEEEES-HHHHHHHHHHHHHHHHHHHHHHHHHTT-

Foldseek 3Di:
DDDDDDDDDDDDDDDDDDDDPDDDDPDDDDDDPPPDDDDPPQDLAEAEAEAEAPDDPDPVNVVLLVVLVVVVSVLAHHYKYKYWYWYQDPPEIKIWIWIDGPPDIDIFIDGDHDPSVSSNRSSVRVVVVSVVVVVVVVVVVD

Radius of gyration: 31.61 Å; chains: 1; bounding box: 103×42×61 Å